Protein AF-A0A9P4NL12-F1 (afdb_monomer_lite)

InterPro domains:
  IPR040357 Vma22/CCDC115 [PF21730] (4-108)
  IPR040357 Vma22/CCDC115 [PTHR31996] (4-140)

Foldseek 3Di:
DQVLLVVLQVVQQVPDPDVDRPDPVLDDPLQDDQKDWDFDQDPVRQTATAIDGPDDDPDDDDDDDDDDDDDDDDDDPPPPVDGNPDVQCSVDDDRDPSNVSSVVSVVCCRNPVPRVVVSVVSVVVVVVVVVVVVVVVVVVVVVD

Sequence (144 aa):
MTVKGYFSLAQANFTSTSRQRYGQDYYDERMQASRTVMIGQNDDEVGRFTMSRASAENGTKEGSDLPPDAKDEDERKEKIDPRPVDPISWFGILVPPALRSAQSRFVNAVEGSIPRVATLAKELRTIEIEIGRARKAIKKLDKG

Secondary structure (DSSP, 8-state):
-HHHHHHHHHHHHHT-SSSS-SSGGG--TT---SEEEEEEPPTTS-PEEEEEE-----PPPP------------------------GGGGG-SS--HHHHHHHHHHHHIIIIIHHHHHHHHHHHHHHHHHHHHHHHHHHHHTT-

Radius of gyration: 24.7 Å; chains: 1; bounding box: 54×38×80 Å

Structure (mmCIF, N/CA/C/O backbone):
data_AF-A0A9P4NL12-F1
#
_entry.id   AF-A0A9P4NL12-F1
#
loop_
_atom_site.group_PDB
_atom_site.id
_atom_site.type_symbol
_atom_site.label_atom_id
_atom_site.label_alt_id
_atom_site.label_comp_id
_atom_site.label_asym_id
_atom_site.label_entity_id
_atom_site.label_seq_id
_atom_site.pdbx_PDB_ins_code
_atom_site.Cartn_x
_atom_site.Cartn_y
_atom_site.Cartn_z
_atom_site.occupancy
_atom_site.B_iso_or_equiv
_atom_site.auth_seq_id
_atom_site.auth_comp_id
_atom_site.auth_asym_id
_atom_site.auth_atom_id
_atom_site.pdbx_PDB_model_num
ATOM 1 N N . MET A 1 1 ? 8.917 -2.716 2.539 1.00 63.03 1 MET A N 1
ATOM 2 C CA . MET A 1 1 ? 8.291 -3.203 1.288 1.00 63.03 1 MET A CA 1
ATOM 3 C C . MET A 1 1 ? 8.013 -2.047 0.326 1.00 63.03 1 MET A C 1
ATOM 5 O O . MET A 1 1 ? 8.525 -2.078 -0.782 1.00 63.03 1 MET A O 1
ATOM 9 N N . THR A 1 2 ? 7.364 -0.971 0.782 1.00 78.31 2 THR A N 1
ATOM 10 C CA . THR A 1 2 ? 7.031 0.219 -0.032 1.00 78.31 2 THR A CA 1
ATOM 11 C C . THR A 1 2 ? 8.205 1.179 -0.278 1.00 78.31 2 THR A C 1
ATOM 13 O O . THR A 1 2 ? 8.400 1.625 -1.402 1.00 78.31 2 THR A O 1
ATOM 16 N N . VAL A 1 3 ? 9.067 1.426 0.721 1.00 88.19 3 VAL A N 1
ATOM 17 C CA . VAL A 1 3 ? 10.275 2.286 0.586 1.00 88.19 3 VAL A CA 1
ATOM 18 C C . VAL A 1 3 ? 11.197 1.807 -0.540 1.00 88.19 3 VAL A C 1
ATOM 20 O O . VAL A 1 3 ? 11.698 2.583 -1.347 1.00 88.19 3 VAL A O 1
ATOM 23 N N . LYS A 1 4 ? 11.353 0.484 -0.639 1.00 89.88 4 LYS A N 1
ATOM 24 C CA . LYS A 1 4 ? 12.078 -0.189 -1.717 1.00 89.88 4 LYS A CA 1
ATOM 25 C C . LYS A 1 4 ? 11.449 0.102 -3.093 1.00 89.88 4 LYS A C 1
ATOM 27 O O . LYS A 1 4 ? 12.186 0.222 -4.067 1.00 89.88 4 LYS A O 1
ATOM 32 N N . GLY A 1 5 ? 10.122 0.205 -3.188 1.00 91.81 5 GLY A N 1
ATOM 33 C CA . GLY A 1 5 ? 9.419 0.581 -4.421 1.00 91.81 5 GLY A CA 1
ATOM 34 C C . GLY A 1 5 ? 9.746 2.010 -4.850 1.00 91.81 5 GLY A C 1
ATOM 35 O O . GLY A 1 5 ? 10.165 2.222 -5.984 1.00 91.81 5 GLY A O 1
ATOM 36 N N . TYR A 1 6 ? 9.675 2.964 -3.916 1.00 93.00 6 TYR A N 1
ATOM 37 C CA . TYR A 1 6 ? 10.043 4.362 -4.170 1.00 93.00 6 TYR A CA 1
ATOM 38 C C . TYR A 1 6 ? 11.501 4.527 -4.596 1.00 93.00 6 TYR A C 1
ATOM 40 O O . TYR A 1 6 ? 11.779 5.271 -5.530 1.00 93.00 6 TYR A O 1
ATOM 48 N N . PHE A 1 7 ? 12.427 3.801 -3.967 1.00 94.25 7 PHE A N 1
ATOM 49 C CA . PHE A 1 7 ? 13.832 3.825 -4.370 1.00 94.25 7 PHE A CA 1
ATOM 50 C C . PHE A 1 7 ? 14.026 3.326 -5.810 1.00 94.25 7 PHE A C 1
ATOM 52 O O . PHE A 1 7 ? 14.709 3.968 -6.602 1.00 94.25 7 PHE A O 1
ATOM 59 N N . SER A 1 8 ? 13.381 2.214 -6.179 1.00 93.31 8 SER A N 1
ATOM 60 C CA . SER A 1 8 ? 13.433 1.692 -7.551 1.00 93.31 8 SER A CA 1
ATOM 61 C C . SER A 1 8 ? 12.809 2.657 -8.566 1.00 93.31 8 SER A C 1
ATOM 63 O O . SER A 1 8 ? 13.342 2.814 -9.661 1.00 93.31 8 SER A O 1
ATOM 65 N N . LEU A 1 9 ? 11.731 3.355 -8.194 1.00 92.44 9 LEU A N 1
ATOM 66 C CA . LEU A 1 9 ? 11.128 4.397 -9.028 1.00 92.44 9 LEU A CA 1
ATOM 67 C C . LEU A 1 9 ? 12.064 5.604 -9.197 1.00 92.44 9 LEU A C 1
ATOM 69 O O . LEU A 1 9 ? 12.231 6.105 -10.305 1.00 92.44 9 LEU A O 1
ATOM 73 N N . ALA A 1 10 ? 12.714 6.048 -8.119 1.00 92.81 10 ALA A N 1
ATOM 74 C CA . ALA A 1 10 ? 13.700 7.123 -8.169 1.00 92.81 10 ALA A CA 1
ATOM 75 C C . ALA A 1 10 ? 14.894 6.750 -9.063 1.00 92.81 10 ALA A C 1
ATOM 77 O O . ALA A 1 10 ? 15.315 7.554 -9.891 1.00 92.81 10 ALA A O 1
ATOM 78 N N . GLN A 1 11 ? 15.382 5.511 -8.960 1.00 92.31 11 GLN A N 1
ATOM 79 C CA . GLN A 1 11 ? 16.438 4.986 -9.825 1.00 92.31 11 GLN A CA 1
ATOM 80 C C . GLN A 1 11 ? 16.012 4.954 -11.301 1.00 92.31 11 GLN A C 1
ATOM 82 O O . GLN A 1 11 ? 16.788 5.355 -12.169 1.00 92.31 11 GLN A O 1
ATOM 87 N N . ALA A 1 12 ? 14.782 4.518 -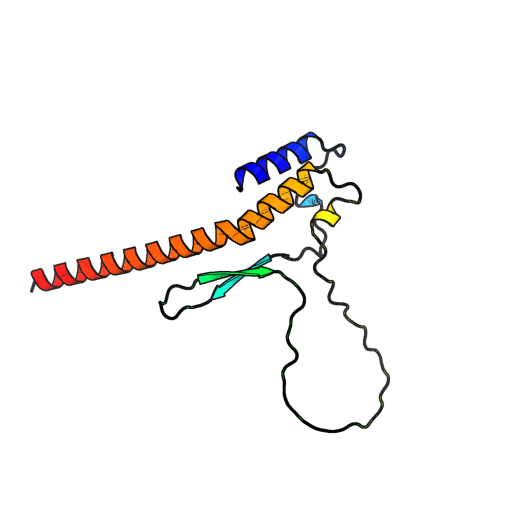11.596 1.00 91.62 12 ALA A N 1
ATOM 88 C CA . ALA A 1 12 ? 14.239 4.548 -12.954 1.00 91.62 12 ALA A CA 1
ATOM 89 C C . ALA A 1 12 ? 14.180 5.983 -13.499 1.00 91.62 12 ALA A C 1
ATOM 91 O O . ALA A 1 12 ? 14.631 6.236 -14.609 1.00 91.62 12 ALA A O 1
ATOM 92 N N . ASN A 1 13 ? 13.703 6.934 -12.693 1.00 91.12 13 ASN A N 1
ATOM 93 C CA . ASN A 1 13 ? 13.638 8.344 -13.076 1.00 91.12 13 ASN A CA 1
ATOM 94 C C . ASN A 1 13 ? 15.020 8.973 -13.296 1.00 91.12 13 ASN A C 1
ATOM 96 O O . ASN A 1 13 ? 15.172 9.785 -14.200 1.00 91.12 13 ASN A O 1
ATOM 100 N N . PHE A 1 14 ? 16.025 8.599 -12.501 1.00 89.62 14 PHE A N 1
ATOM 101 C CA . PHE A 1 14 ? 17.393 9.103 -12.649 1.00 89.62 14 PHE A CA 1
ATOM 102 C C . PHE A 1 14 ? 18.077 8.587 -13.920 1.00 89.62 14 PHE A C 1
ATOM 104 O O . PHE A 1 14 ? 18.821 9.313 -14.568 1.00 89.62 14 PHE A O 1
ATOM 111 N N . THR A 1 15 ? 17.815 7.330 -14.278 1.00 86.69 15 THR A N 1
ATOM 112 C CA . THR A 1 15 ? 18.409 6.668 -15.452 1.00 86.69 15 THR A CA 1
ATOM 113 C C . THR A 1 15 ? 17.582 6.842 -16.727 1.00 86.69 15 THR A C 1
ATOM 115 O O . THR A 1 15 ? 17.935 6.294 -17.770 1.00 86.69 15 THR A O 1
ATOM 118 N N . SER A 1 16 ? 16.482 7.598 -16.659 1.00 81.94 16 SER A N 1
ATOM 119 C CA . SER A 1 16 ? 15.599 7.845 -17.795 1.00 81.94 16 SER A CA 1
ATOM 120 C C . SER A 1 16 ? 16.330 8.642 -18.873 1.00 81.94 16 SER A C 1
ATOM 122 O O . SER A 1 16 ? 16.791 9.757 -18.637 1.00 81.94 16 SER A O 1
ATOM 124 N N . THR A 1 17 ? 16.433 8.068 -20.073 1.00 72.56 17 THR A N 1
ATOM 125 C CA . THR A 1 17 ? 16.996 8.756 -21.246 1.00 72.56 17 THR A CA 1
ATOM 126 C C . THR A 1 17 ? 16.050 9.843 -21.756 1.00 72.56 17 THR A C 1
ATOM 128 O O . THR A 1 17 ? 16.493 10.853 -22.298 1.00 72.56 17 THR A O 1
ATOM 131 N N . SER A 1 18 ? 14.740 9.670 -21.551 1.00 71.00 18 SER A N 1
ATOM 132 C CA . SER A 1 18 ? 13.770 10.737 -21.784 1.00 71.00 18 SER A CA 1
ATOM 133 C C . SER A 1 18 ? 13.852 11.750 -20.643 1.00 71.00 18 SER A C 1
ATOM 135 O O . SER A 1 18 ? 13.871 11.373 -19.474 1.00 71.00 18 SER A O 1
ATOM 137 N N . ARG A 1 19 ? 13.814 13.048 -20.956 1.00 73.06 19 ARG A N 1
ATOM 138 C CA . ARG A 1 19 ? 13.732 14.112 -19.937 1.00 73.06 19 ARG A CA 1
ATOM 139 C C . ARG A 1 19 ? 12.429 14.055 -19.115 1.00 73.06 19 ARG A C 1
ATOM 141 O O . ARG A 1 19 ? 12.295 14.773 -18.126 1.00 73.06 19 ARG A O 1
ATOM 148 N N . GLN A 1 20 ? 11.478 13.212 -19.517 1.00 77.81 20 GLN A N 1
ATOM 149 C CA . GLN A 1 20 ? 10.246 12.942 -18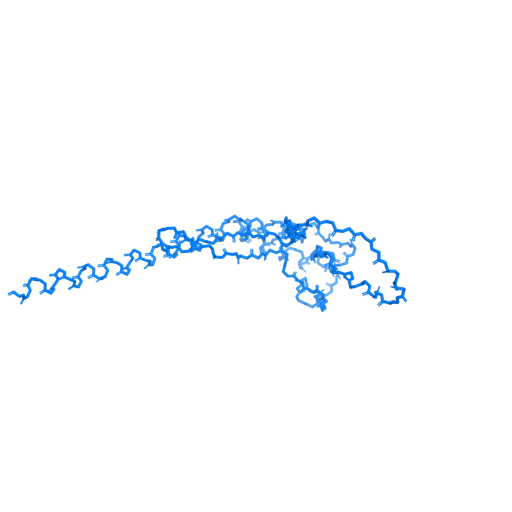.789 1.00 77.81 20 GLN A CA 1
ATOM 150 C C . GLN A 1 20 ? 10.453 11.919 -17.669 1.00 77.81 20 GLN A C 1
ATOM 152 O O . GLN A 1 20 ? 11.161 10.917 -17.800 1.00 77.81 20 GLN A O 1
ATOM 157 N N . ARG A 1 21 ? 9.782 12.184 -16.548 1.00 86.44 21 ARG A N 1
ATOM 158 C CA . ARG A 1 21 ? 9.722 11.284 -15.397 1.00 86.44 21 ARG A CA 1
ATOM 159 C C . ARG A 1 21 ? 8.611 10.263 -15.608 1.00 86.44 21 ARG A C 1
ATOM 161 O O . ARG A 1 21 ? 7.548 10.613 -16.108 1.00 86.44 21 ARG A O 1
ATOM 168 N N . TYR A 1 22 ? 8.834 9.028 -15.170 1.00 86.69 22 TYR A N 1
ATOM 169 C CA . TYR A 1 22 ? 7.784 8.017 -15.115 1.00 86.69 22 TYR A CA 1
ATOM 170 C C . TYR A 1 22 ? 6.727 8.466 -14.108 1.00 86.69 22 TYR A C 1
ATOM 172 O O . TYR A 1 22 ? 6.996 8.582 -12.908 1.00 86.69 22 TYR A O 1
ATOM 180 N N . GLY A 1 23 ? 5.536 8.761 -14.612 1.00 84.31 23 GLY A N 1
ATOM 181 C CA . GLY A 1 23 ? 4.457 9.341 -13.834 1.00 84.31 23 GLY A CA 1
ATOM 182 C C . GLY A 1 23 ? 3.200 9.515 -14.670 1.00 84.31 23 GLY A C 1
ATOM 183 O O . GLY A 1 23 ? 3.075 8.934 -15.747 1.00 84.31 23 GLY A O 1
ATOM 184 N N . GLN A 1 24 ? 2.284 10.327 -14.154 1.00 81.75 24 GLN A N 1
ATOM 185 C CA . GLN A 1 24 ? 0.952 10.520 -14.726 1.00 81.75 24 GLN A CA 1
ATOM 186 C C . GLN A 1 24 ? 0.941 11.048 -16.164 1.00 81.75 24 GLN A C 1
ATOM 188 O O . GLN A 1 24 ? -0.028 10.834 -16.876 1.00 81.75 24 GLN A O 1
ATOM 193 N N . ASP A 1 25 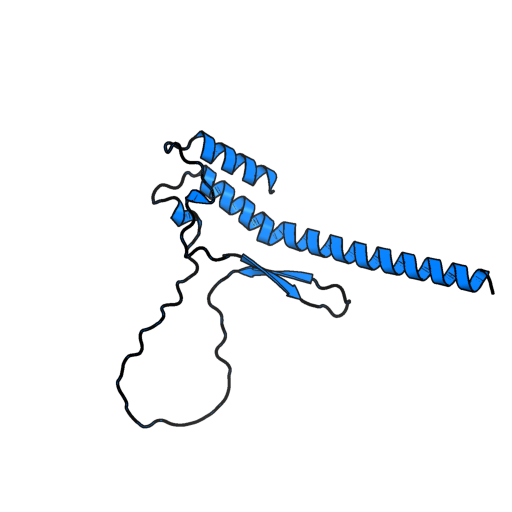? 2.027 11.679 -16.609 1.00 83.69 25 ASP A N 1
ATOM 194 C CA . ASP A 1 25 ? 2.152 12.215 -17.968 1.00 83.69 25 ASP A CA 1
ATOM 195 C C . ASP A 1 25 ? 2.158 11.115 -19.049 1.00 83.69 25 ASP A C 1
ATOM 197 O O . ASP A 1 25 ? 2.003 11.411 -20.228 1.00 83.69 25 ASP A O 1
ATOM 201 N N . TYR A 1 26 ? 2.346 9.850 -18.654 1.00 77.88 26 TYR A N 1
ATOM 202 C CA . TYR A 1 26 ? 2.250 8.673 -19.526 1.00 77.88 26 TYR A CA 1
ATOM 203 C C . TYR A 1 26 ? 0.882 7.978 -19.450 1.00 77.88 26 TYR A C 1
ATOM 205 O O . TYR A 1 26 ? 0.691 6.935 -20.076 1.00 77.88 26 TYR A O 1
ATOM 213 N N . TYR A 1 27 ? -0.052 8.484 -18.643 1.00 78.75 27 TYR A N 1
ATOM 214 C CA . TYR A 1 27 ? -1.384 7.898 -18.548 1.00 78.75 27 TYR A CA 1
ATOM 215 C C . TYR A 1 27 ? -2.198 8.279 -19.786 1.00 78.75 27 TYR A C 1
ATOM 217 O O . TYR A 1 27 ? -2.276 9.449 -20.149 1.00 78.75 27 TYR A O 1
ATOM 225 N N . ASP A 1 28 ? -2.812 7.284 -20.418 1.00 76.06 28 ASP A N 1
ATOM 226 C CA . ASP A 1 28 ? -3.829 7.485 -21.453 1.00 76.06 28 ASP A CA 1
ATOM 227 C C . ASP A 1 28 ? -5.230 7.475 -20.805 1.00 76.06 28 ASP A C 1
ATOM 229 O O . ASP A 1 28 ? -5.411 6.983 -19.687 1.00 76.06 28 ASP A O 1
ATOM 233 N N . GLU A 1 29 ? -6.246 7.959 -21.517 1.00 70.94 29 GLU A N 1
ATOM 234 C CA . GLU A 1 29 ? -7.660 7.997 -21.110 1.00 70.94 29 GLU A CA 1
ATOM 235 C C . GLU A 1 29 ? -8.217 6.610 -20.747 1.00 70.94 29 GLU A C 1
ATOM 237 O O . GLU A 1 29 ? -9.235 6.474 -20.070 1.00 70.94 29 GLU A O 1
ATOM 242 N N . ARG A 1 30 ? -7.519 5.554 -21.169 1.00 69.88 30 ARG A N 1
ATOM 243 C CA . ARG A 1 30 ? -7.836 4.148 -20.899 1.00 69.88 30 ARG A CA 1
ATOM 244 C C . ARG A 1 30 ? -7.321 3.649 -19.549 1.00 69.88 30 ARG A C 1
ATOM 246 O O . ARG A 1 30 ? -7.429 2.454 -19.269 1.00 69.88 30 ARG A O 1
ATOM 253 N N . MET A 1 31 ? -6.727 4.509 -18.721 1.00 75.75 31 MET A N 1
ATOM 254 C CA . MET A 1 31 ? -6.186 4.092 -17.435 1.00 75.75 31 MET A CA 1
ATOM 255 C C . MET A 1 31 ? -7.281 3.566 -16.501 1.00 75.75 31 MET A C 1
ATOM 257 O O . MET A 1 31 ? -8.123 4.313 -16.008 1.00 75.75 31 MET A O 1
ATOM 261 N N . GLN A 1 32 ? -7.214 2.271 -16.192 1.00 79.56 32 GLN A N 1
ATOM 262 C CA . GLN A 1 32 ? -8.081 1.615 -15.216 1.00 79.56 32 GLN A CA 1
ATOM 263 C C . GLN A 1 32 ? -7.270 1.040 -14.053 1.00 79.56 32 GLN A C 1
ATOM 265 O O . GLN A 1 32 ? -6.114 0.628 -14.201 1.00 79.56 32 GLN A O 1
ATOM 270 N N . ALA A 1 33 ? -7.885 1.001 -12.870 1.00 82.94 33 ALA A N 1
ATOM 271 C CA . ALA A 1 33 ? -7.278 0.393 -11.697 1.00 82.94 33 ALA A CA 1
ATOM 272 C C . ALA A 1 33 ? -7.131 -1.122 -11.909 1.00 82.94 33 ALA A C 1
ATOM 274 O O . ALA A 1 33 ? -8.109 -1.846 -12.056 1.00 82.94 33 ALA A O 1
ATOM 275 N N . SER A 1 34 ? -5.893 -1.615 -11.887 1.00 83.88 34 SER A N 1
ATOM 276 C CA . SER A 1 34 ? -5.614 -3.054 -12.012 1.00 83.88 34 SER A CA 1
ATOM 277 C C . SER A 1 34 ? -5.878 -3.840 -10.719 1.00 83.88 34 SER A C 1
ATOM 279 O O . SER A 1 34 ? -5.993 -5.067 -10.751 1.00 83.88 34 SER A O 1
ATOM 281 N N . ARG A 1 35 ? -5.927 -3.153 -9.571 1.00 85.00 35 ARG A N 1
ATOM 282 C CA . ARG A 1 35 ? -6.214 -3.721 -8.249 1.00 85.00 35 ARG A CA 1
ATOM 283 C C . ARG A 1 35 ? -7.246 -2.847 -7.559 1.00 85.00 35 ARG A C 1
ATOM 285 O O . ARG A 1 35 ? -7.064 -1.633 -7.481 1.00 85.00 35 ARG A O 1
ATOM 292 N N . THR A 1 36 ? -8.271 -3.485 -7.018 1.00 86.12 36 THR A N 1
ATOM 293 C CA . THR A 1 36 ? -9.369 -2.829 -6.311 1.00 86.12 36 THR A CA 1
ATOM 294 C C . THR A 1 36 ? -9.460 -3.401 -4.907 1.00 86.12 36 THR A C 1
ATOM 296 O O . THR A 1 36 ? -9.318 -4.607 -4.706 1.00 86.12 36 THR A O 1
ATOM 299 N N . VAL A 1 37 ? -9.685 -2.543 -3.916 1.00 84.56 37 VAL A N 1
ATOM 300 C CA . VAL A 1 37 ? -9.923 -2.978 -2.537 1.00 84.56 37 VAL A CA 1
ATOM 301 C C . VAL A 1 37 ? -11.425 -3.093 -2.319 1.00 84.56 37 VAL A C 1
ATOM 303 O O . VAL A 1 37 ? -12.162 -2.138 -2.550 1.00 84.56 37 VAL A O 1
ATOM 306 N N . MET A 1 38 ? -11.868 -4.257 -1.862 1.00 83.12 38 MET A N 1
ATOM 307 C CA . MET A 1 38 ? -13.236 -4.518 -1.437 1.00 83.12 38 MET A CA 1
ATOM 308 C C . MET A 1 38 ? -13.298 -4.543 0.085 1.00 83.12 38 MET A C 1
ATOM 310 O O . MET A 1 38 ? -12.410 -5.073 0.756 1.00 83.12 38 MET A O 1
ATOM 314 N N . ILE A 1 39 ? -14.364 -3.976 0.635 1.00 84.12 39 ILE A N 1
ATOM 315 C CA . ILE A 1 39 ? -14.616 -3.976 2.073 1.00 84.12 39 ILE A CA 1
ATOM 316 C C . ILE A 1 39 ? -15.747 -4.971 2.314 1.00 84.12 39 ILE A C 1
ATOM 318 O O . ILE A 1 39 ? -16.903 -4.659 2.048 1.00 84.12 39 ILE A O 1
ATOM 322 N N . GLY A 1 40 ? -15.406 -6.174 2.772 1.00 79.81 40 GLY A N 1
ATOM 323 C CA . GLY A 1 40 ? -16.401 -7.158 3.202 1.00 79.81 40 GLY A CA 1
ATOM 324 C C . GLY A 1 40 ? -16.835 -6.859 4.632 1.00 79.81 40 GLY A C 1
ATOM 325 O O . GLY A 1 40 ? -16.003 -6.438 5.429 1.00 79.81 40 GLY A O 1
ATOM 326 N N . GLN A 1 41 ? -18.108 -7.043 4.974 1.00 72.81 41 GLN A N 1
ATOM 327 C CA . GLN A 1 41 ? -18.538 -7.090 6.374 1.00 72.81 41 GLN A CA 1
ATOM 328 C C . GLN A 1 41 ? -18.395 -8.530 6.868 1.00 72.81 41 GLN A C 1
ATOM 330 O O . GLN A 1 41 ? -18.885 -9.447 6.218 1.00 72.81 41 GLN A O 1
ATOM 335 N N . ASN A 1 42 ? -17.683 -8.712 7.978 1.00 66.69 42 ASN A N 1
ATOM 336 C CA . ASN A 1 42 ? -17.652 -9.976 8.707 1.00 66.69 42 ASN A CA 1
ATOM 337 C C . ASN A 1 42 ? -18.678 -9.918 9.849 1.00 66.69 42 ASN A C 1
ATOM 339 O O . ASN A 1 42 ? -19.066 -8.820 10.256 1.00 66.69 42 ASN A O 1
ATOM 343 N N . ASP A 1 43 ? -19.039 -11.083 10.394 1.00 62.94 43 ASP A N 1
ATOM 344 C CA . ASP A 1 43 ? -19.929 -11.214 11.562 1.00 62.94 43 ASP A CA 1
ATOM 345 C C . ASP A 1 43 ? -19.444 -10.413 12.786 1.00 62.94 43 ASP A C 1
ATOM 347 O O . ASP A 1 43 ? -20.252 -9.992 13.607 1.00 62.94 43 ASP A O 1
ATOM 351 N N . ASP A 1 44 ? -18.145 -10.109 12.867 1.00 62.22 44 ASP A N 1
ATOM 352 C CA . ASP A 1 44 ? -17.529 -9.321 13.944 1.00 62.22 44 ASP A CA 1
ATOM 353 C C . ASP A 1 44 ? -17.776 -7.793 13.837 1.00 62.22 44 ASP A C 1
ATOM 355 O O . ASP A 1 44 ? -17.062 -7.012 14.461 1.00 62.22 44 ASP A O 1
ATOM 359 N N . GLU A 1 45 ? -18.699 -7.328 12.980 1.00 62.59 45 GLU A N 1
ATOM 360 C CA . GLU A 1 45 ? -18.982 -5.913 12.624 1.00 62.59 45 GLU A CA 1
ATOM 361 C C . GLU A 1 45 ? -17.786 -5.102 12.063 1.00 62.59 45 GLU A C 1
ATOM 363 O O . GLU A 1 45 ? -17.943 -4.000 11.517 1.00 62.59 45 GLU A O 1
ATOM 368 N N . VAL A 1 46 ? -16.567 -5.642 12.102 1.00 66.38 46 VAL A N 1
ATOM 369 C CA . VAL A 1 46 ? -15.378 -5.003 11.548 1.00 66.38 46 VAL A CA 1
ATOM 370 C C . VAL A 1 46 ? -15.220 -5.387 10.085 1.00 66.38 46 VAL A C 1
ATOM 372 O O . VAL A 1 46 ? -14.758 -6.468 9.732 1.00 66.38 46 VAL A O 1
ATOM 375 N N . GLY A 1 47 ? -15.589 -4.465 9.194 1.00 72.88 47 GLY A N 1
ATOM 376 C CA . GLY A 1 47 ? -15.414 -4.726 7.765 1.00 72.88 47 GLY A CA 1
ATOM 377 C C . GLY A 1 47 ? -13.937 -4.900 7.374 1.00 72.88 47 GLY A C 1
ATOM 378 O O . GLY A 1 47 ? -13.137 -3.996 7.627 1.00 72.88 47 GLY A O 1
ATOM 379 N N . ARG A 1 48 ? -13.609 -6.033 6.751 1.00 80.88 48 ARG A N 1
ATOM 380 C CA . ARG A 1 48 ? -12.267 -6.480 6.369 1.00 80.88 48 ARG A CA 1
ATOM 381 C C . ARG A 1 48 ? -11.906 -5.988 4.972 1.00 80.88 48 ARG A C 1
ATOM 383 O O . ARG A 1 48 ? -12.690 -6.121 4.032 1.00 80.88 48 ARG A O 1
ATOM 390 N N . PHE A 1 49 ? -10.696 -5.455 4.824 1.00 84.31 49 PHE A N 1
ATOM 391 C CA . PHE A 1 49 ? -10.187 -5.043 3.520 1.00 84.31 49 PHE A CA 1
ATOM 392 C C . PHE A 1 49 ? -9.607 -6.261 2.802 1.00 84.31 49 PHE A C 1
ATOM 394 O O . PHE A 1 49 ? -8.627 -6.858 3.248 1.00 84.31 49 PHE A O 1
ATOM 401 N N . THR A 1 50 ? -10.217 -6.624 1.681 1.00 82.12 50 THR A N 1
ATOM 402 C CA . THR A 1 50 ? -9.744 -7.668 0.769 1.00 82.12 50 THR A CA 1
ATOM 403 C C . THR A 1 50 ? -9.387 -7.026 -0.559 1.00 82.12 50 THR A C 1
ATOM 405 O O . THR A 1 50 ? -9.922 -5.978 -0.911 1.00 82.12 50 THR A O 1
ATOM 408 N N . MET A 1 51 ? -8.441 -7.600 -1.290 1.00 83.88 51 MET A N 1
ATOM 409 C CA . MET A 1 51 ? -8.037 -7.047 -2.574 1.00 83.88 51 MET A CA 1
ATOM 410 C C . MET A 1 51 ? -8.473 -7.985 -3.692 1.00 83.88 51 MET A C 1
ATOM 412 O O . MET A 1 51 ? -8.201 -9.181 -3.641 1.00 83.88 51 MET A O 1
ATOM 416 N N . SER A 1 52 ? -9.133 -7.422 -4.697 1.00 80.50 52 SER A N 1
ATOM 417 C CA . SER A 1 52 ? -9.489 -8.100 -5.934 1.00 80.50 52 SER A CA 1
ATOM 418 C C . SER A 1 52 ? -8.618 -7.571 -7.068 1.00 80.50 52 SER A C 1
ATOM 420 O O . SER A 1 52 ? -8.353 -6.367 -7.172 1.00 80.50 52 SER A O 1
ATOM 422 N N . ARG A 1 53 ? -8.145 -8.478 -7.921 1.00 77.44 53 ARG A N 1
ATOM 423 C CA . ARG A 1 53 ? -7.492 -8.102 -9.172 1.00 77.44 53 ARG A CA 1
ATOM 424 C C . ARG A 1 53 ? -8.587 -7.818 -10.188 1.00 77.44 53 ARG A C 1
ATOM 426 O O . ARG A 1 53 ? -9.505 -8.618 -10.330 1.00 77.44 53 ARG A O 1
ATOM 433 N N . ALA A 1 54 ? -8.466 -6.718 -10.924 1.00 66.94 54 ALA A N 1
ATOM 434 C CA . ALA A 1 54 ? -9.300 -6.504 -12.097 1.00 66.94 54 ALA A CA 1
ATOM 435 C C . ALA A 1 54 ? -8.888 -7.542 -13.157 1.00 66.94 54 ALA A C 1
ATOM 437 O O . ALA A 1 54 ? -7.938 -7.344 -13.910 1.00 66.94 54 ALA A O 1
ATOM 438 N N . SER A 1 55 ? -9.530 -8.704 -13.137 1.00 54.34 55 SER A N 1
ATOM 439 C CA . SER A 1 55 ? -9.501 -9.716 -14.186 1.00 54.34 55 SER A CA 1
ATOM 440 C C . SER A 1 55 ? -10.944 -10.125 -14.439 1.00 54.34 55 SER A C 1
ATOM 442 O O . SER A 1 55 ? -11.739 -10.187 -13.506 1.00 54.34 55 SER A O 1
ATOM 444 N N . ALA A 1 56 ? -11.279 -10.316 -15.708 1.00 50.06 56 ALA A N 1
ATOM 445 C CA . ALA A 1 56 ? -12.623 -10.525 -16.220 1.00 50.06 56 ALA A CA 1
ATOM 446 C C . ALA A 1 56 ? -13.315 -11.772 -15.634 1.00 50.06 56 ALA A C 1
ATOM 448 O O . ALA A 1 56 ? -13.303 -12.833 -16.245 1.00 50.06 56 ALA A O 1
ATOM 449 N N . GLU A 1 57 ? -13.957 -11.626 -14.480 1.00 41.84 57 GLU A N 1
ATOM 450 C CA . GLU A 1 57 ? -14.952 -12.565 -13.966 1.00 41.84 57 GLU A CA 1
ATOM 451 C C . GLU A 1 57 ? -16.186 -11.770 -13.531 1.00 41.84 57 GLU A C 1
ATOM 453 O O . GLU A 1 57 ? -16.322 -11.356 -12.384 1.00 41.84 57 GLU A O 1
ATOM 458 N N . ASN A 1 58 ? -17.094 -11.540 -14.482 1.00 37.91 58 ASN A N 1
ATOM 459 C CA . ASN A 1 58 ? -18.509 -11.418 -14.161 1.00 37.91 58 ASN A CA 1
ATOM 460 C C . ASN A 1 58 ? -19.155 -12.744 -14.556 1.00 37.91 58 ASN A C 1
ATOM 462 O O . ASN A 1 58 ? -19.226 -13.088 -15.735 1.00 37.91 58 ASN A O 1
ATOM 466 N N . GLY A 1 59 ? -19.545 -13.498 -13.531 1.00 35.53 59 GLY A N 1
ATOM 467 C CA . GLY A 1 59 ? -20.122 -14.825 -13.633 1.00 35.53 59 GLY A CA 1
ATOM 468 C C . GLY A 1 59 ? -21.399 -14.865 -14.467 1.00 35.53 59 GLY A C 1
ATOM 469 O O . GLY A 1 59 ? -22.327 -14.074 -14.288 1.00 35.53 59 GLY A O 1
ATOM 470 N N . THR A 1 60 ? -21.442 -15.857 -15.350 1.00 29.28 60 THR A N 1
ATOM 471 C CA . THR A 1 60 ? -22.663 -16.434 -15.897 1.00 29.28 60 THR A CA 1
ATOM 472 C C . THR A 1 60 ? -23.529 -16.909 -14.731 1.00 29.28 60 THR A C 1
ATOM 474 O O . THR A 1 60 ? -23.121 -17.763 -13.948 1.00 29.28 60 THR A O 1
ATOM 477 N N . LYS A 1 61 ? -24.713 -16.311 -14.592 1.00 36.53 61 LYS A N 1
ATOM 478 C CA . LYS A 1 61 ? -25.768 -16.789 -13.698 1.00 36.53 61 LYS A CA 1
ATOM 479 C C . LYS A 1 61 ? -26.320 -18.107 -14.249 1.00 36.53 61 LYS A C 1
ATOM 481 O O . LYS A 1 61 ? -26.641 -18.180 -15.433 1.00 36.53 61 LYS A O 1
ATOM 486 N N . GLU A 1 62 ? -26.438 -19.113 -13.390 1.00 35.72 62 GLU A N 1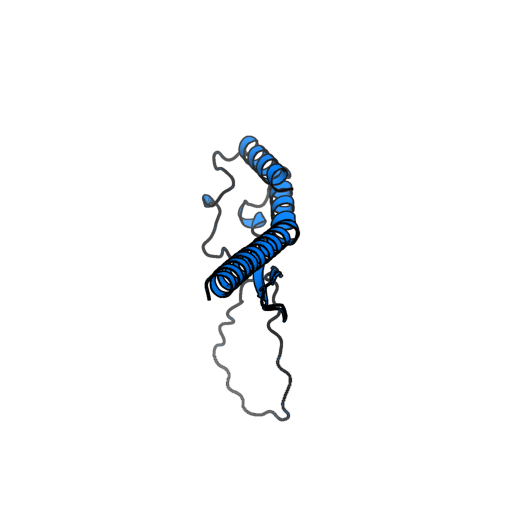
ATOM 487 C CA . GLU A 1 62 ? -27.258 -20.300 -13.634 1.00 35.72 62 GLU A CA 1
ATOM 488 C C . GLU A 1 62 ? -28.745 -19.929 -13.762 1.00 35.72 62 GLU A C 1
ATOM 490 O O . GLU A 1 62 ? -29.239 -19.056 -13.044 1.00 35.72 62 GLU A O 1
ATOM 495 N N . GLY A 1 63 ? -29.453 -20.663 -14.629 1.00 30.58 63 GLY A N 1
ATOM 496 C CA . GLY A 1 63 ? -30.896 -20.895 -14.533 1.00 30.58 63 GLY A CA 1
ATOM 497 C C . GLY A 1 63 ? -31.751 -20.332 -15.670 1.00 30.58 63 GLY A C 1
ATOM 498 O O . GLY A 1 63 ? -32.238 -19.209 -15.576 1.00 30.58 63 GLY A O 1
ATOM 499 N N . SER A 1 64 ? -32.013 -21.135 -16.706 1.00 33.25 64 SER A N 1
ATOM 500 C CA . SER A 1 64 ? -33.356 -21.662 -17.048 1.00 33.25 64 SER A CA 1
ATOM 501 C C . SER A 1 64 ? -33.464 -22.116 -18.513 1.00 33.25 64 SER A C 1
ATOM 503 O O . SER A 1 64 ? -32.836 -21.574 -19.418 1.00 33.25 64 SER A O 1
ATOM 505 N N . ASP A 1 65 ? -34.236 -23.184 -18.680 1.00 32.34 65 ASP A N 1
ATOM 506 C CA . ASP A 1 65 ? -34.428 -24.044 -19.843 1.00 32.34 65 ASP A CA 1
ATOM 507 C C . ASP A 1 65 ? -35.162 -23.418 -21.060 1.00 32.34 65 ASP A C 1
ATOM 509 O O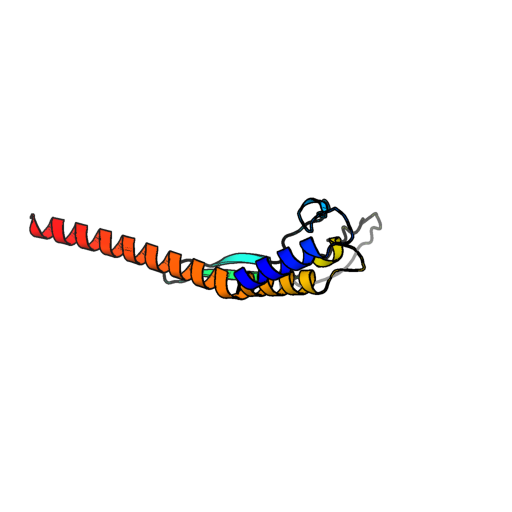 . ASP A 1 65 ? -36.183 -22.756 -20.889 1.00 32.34 65 ASP A O 1
ATOM 513 N N . LEU A 1 66 ? -34.711 -23.819 -22.272 1.00 35.03 66 LEU A N 1
ATOM 514 C CA . LEU A 1 66 ? -35.441 -24.003 -23.563 1.00 35.03 66 LEU A CA 1
ATOM 515 C C . LEU A 1 66 ? -35.927 -22.759 -24.374 1.00 35.03 66 LEU A C 1
ATOM 517 O O . LEU A 1 66 ? -36.183 -21.706 -23.805 1.00 35.03 66 LEU A O 1
ATOM 521 N N . PRO A 1 67 ? -36.242 -22.897 -25.691 1.00 42.19 67 PRO A N 1
ATOM 522 C CA . PRO A 1 67 ? -35.405 -23.290 -26.842 1.00 42.19 67 PRO A CA 1
ATOM 523 C C . PRO A 1 67 ? -35.500 -22.246 -28.014 1.00 42.19 67 PRO A C 1
ATOM 525 O O . PRO A 1 67 ? -36.155 -21.216 -27.856 1.00 42.19 67 PRO A O 1
ATOM 528 N N . PRO A 1 68 ? -34.835 -22.446 -29.178 1.00 49.56 68 PRO A N 1
ATOM 529 C CA . PRO A 1 68 ? -34.472 -21.370 -30.106 1.00 49.56 68 PRO A CA 1
ATOM 530 C C . PRO A 1 68 ? -35.457 -21.207 -31.272 1.00 49.56 68 PRO A C 1
ATOM 532 O O . PRO A 1 68 ? -35.777 -22.196 -31.922 1.00 49.56 68 PRO A O 1
ATOM 535 N N . ASP A 1 69 ? -35.841 -19.973 -31.612 1.00 33.31 69 ASP A N 1
ATOM 536 C CA . ASP A 1 69 ? -35.996 -19.575 -33.018 1.00 33.31 69 ASP A CA 1
ATOM 537 C C . ASP A 1 69 ? -36.082 -18.047 -33.196 1.00 33.31 69 ASP A C 1
ATOM 539 O O . ASP A 1 69 ? -36.461 -17.326 -32.276 1.00 33.31 69 ASP A O 1
ATOM 543 N N . ALA A 1 70 ? -35.806 -17.620 -34.430 1.00 35.56 70 ALA A N 1
ATOM 544 C CA . ALA A 1 70 ? -35.967 -16.296 -35.036 1.00 35.56 70 ALA A CA 1
ATOM 545 C C . ALA A 1 70 ? -34.705 -15.418 -35.158 1.00 35.56 70 ALA A C 1
ATOM 547 O O . ALA A 1 70 ? -34.216 -14.775 -34.230 1.00 35.56 70 ALA A O 1
ATOM 548 N N . LYS A 1 71 ? -34.234 -15.416 -36.408 1.00 44.88 71 LYS A N 1
ATOM 549 C CA . LYS A 1 71 ? -33.306 -14.502 -37.072 1.00 44.88 71 LYS A CA 1
ATOM 550 C C . LYS A 1 71 ? -33.693 -13.041 -36.837 1.00 44.88 71 LYS A C 1
ATOM 552 O O . LYS A 1 71 ? -34.855 -12.711 -37.015 1.00 44.88 71 LYS A O 1
ATOM 557 N N . ASP A 1 72 ? -32.695 -12.207 -36.563 1.00 34.25 72 ASP A N 1
ATOM 558 C CA . ASP A 1 72 ? -32.538 -10.907 -37.218 1.00 34.25 72 ASP A CA 1
ATOM 559 C C . ASP A 1 72 ? -31.072 -10.465 -37.103 1.00 34.25 72 ASP A C 1
ATOM 561 O O . ASP A 1 72 ? -30.488 -10.368 -36.019 1.00 34.25 72 ASP A O 1
ATOM 565 N N . GLU A 1 73 ? -30.469 -10.285 -38.273 1.00 43.50 73 GLU A N 1
ATOM 566 C CA . GLU A 1 73 ? -29.183 -9.643 -38.495 1.00 43.50 73 GLU A CA 1
ATOM 567 C C . GLU A 1 73 ? -29.405 -8.130 -38.385 1.00 43.50 73 GLU A C 1
ATOM 569 O O . GLU A 1 73 ? -30.103 -7.577 -39.224 1.00 43.50 73 GLU A O 1
ATOM 574 N N . ASP A 1 74 ? -28.837 -7.461 -37.376 1.00 34.38 74 ASP A N 1
ATOM 575 C CA . ASP A 1 74 ? -28.217 -6.147 -37.598 1.00 34.38 74 ASP A CA 1
ATOM 576 C C . ASP A 1 74 ? -27.375 -5.653 -36.404 1.00 34.38 74 ASP A C 1
ATOM 578 O O . ASP A 1 74 ? -27.781 -5.656 -35.241 1.00 34.38 74 ASP A O 1
ATOM 582 N N . GLU A 1 75 ? -26.154 -5.244 -36.745 1.00 45.91 75 GLU A N 1
ATOM 583 C CA . GLU A 1 75 ? -25.241 -4.335 -36.040 1.00 45.91 75 GLU A CA 1
ATOM 584 C C . GLU A 1 75 ? -25.068 -4.453 -34.511 1.00 45.91 75 GLU A C 1
ATOM 586 O O . GLU A 1 75 ? -25.294 -3.515 -33.740 1.00 45.91 75 GLU A O 1
ATOM 591 N N . ARG A 1 76 ? -24.454 -5.549 -34.050 1.00 39.94 76 ARG A N 1
ATOM 592 C CA . ARG A 1 76 ? -23.719 -5.529 -32.774 1.00 39.94 76 ARG A CA 1
ATOM 593 C C . ARG A 1 76 ? -22.305 -5.007 -33.010 1.00 39.94 76 ARG A C 1
ATOM 595 O O . ARG A 1 76 ? -21.387 -5.774 -33.280 1.00 39.94 76 ARG A O 1
ATOM 602 N N . LYS A 1 77 ? -22.104 -3.694 -32.856 1.00 43.84 77 LYS A N 1
ATOM 603 C CA . LYS A 1 77 ? -20.775 -3.162 -32.514 1.00 43.84 77 LYS A CA 1
ATOM 604 C C . LYS A 1 77 ? -20.373 -3.783 -31.180 1.00 43.84 77 LYS A C 1
ATOM 606 O O . LYS A 1 77 ? -20.828 -3.341 -30.125 1.00 43.84 77 LYS A O 1
ATOM 611 N N . GLU A 1 78 ? -19.564 -4.834 -31.241 1.00 44.53 78 GLU A N 1
ATOM 612 C CA . GLU A 1 78 ? -18.912 -5.426 -30.083 1.00 44.53 78 GLU A CA 1
ATOM 613 C C . GLU A 1 78 ? -18.122 -4.325 -29.372 1.00 44.53 78 GLU A C 1
ATOM 615 O O . GLU A 1 78 ? -17.074 -3.869 -29.833 1.00 44.53 78 GLU A O 1
ATOM 620 N N . LYS A 1 79 ? -18.648 -3.849 -28.240 1.00 47.62 79 LYS A N 1
ATOM 621 C CA . LYS A 1 79 ? -17.842 -3.131 -27.262 1.00 47.62 79 LYS A CA 1
ATOM 622 C C . LYS A 1 79 ? -16.874 -4.168 -26.713 1.00 47.62 79 LYS A C 1
ATOM 624 O O . LYS A 1 79 ? -17.217 -4.929 -25.816 1.00 47.62 79 LYS A O 1
ATOM 629 N N . ILE A 1 80 ? -15.700 -4.259 -27.327 1.00 48.94 80 ILE A N 1
ATOM 630 C CA . ILE A 1 80 ? -14.576 -4.997 -26.768 1.00 48.94 80 ILE A CA 1
ATOM 631 C C . ILE A 1 80 ? -14.245 -4.260 -25.475 1.00 48.94 80 ILE A C 1
ATOM 633 O O . ILE A 1 80 ? -13.569 -3.234 -25.516 1.00 48.94 80 ILE A O 1
ATOM 637 N N . ASP A 1 81 ? -14.777 -4.730 -24.348 1.00 53.19 81 ASP A N 1
ATOM 638 C CA . ASP A 1 81 ? -14.358 -4.250 -23.039 1.00 53.19 81 ASP A CA 1
ATOM 639 C C . ASP A 1 81 ? -12.846 -4.487 -22.966 1.00 53.19 81 ASP A C 1
ATOM 641 O O . ASP A 1 81 ? -12.393 -5.641 -23.014 1.00 53.19 81 ASP A O 1
ATOM 645 N N . PRO A 1 82 ? -12.025 -3.421 -22.978 1.00 56.91 82 PRO A N 1
ATOM 646 C CA . PRO A 1 82 ? -10.599 -3.599 -23.105 1.00 56.91 82 PRO A CA 1
ATOM 647 C C . PRO A 1 82 ? -10.128 -4.286 -21.832 1.00 56.91 82 PRO A C 1
ATOM 649 O O . PRO A 1 82 ? -10.322 -3.785 -20.725 1.00 56.91 82 PRO A O 1
ATOM 652 N N . ARG A 1 83 ? -9.510 -5.460 -21.999 1.00 59.66 83 ARG A N 1
ATOM 653 C CA . ARG A 1 83 ? -8.788 -6.137 -20.919 1.00 59.66 83 ARG A CA 1
ATOM 654 C C . ARG A 1 83 ? -7.928 -5.092 -20.208 1.00 59.66 83 ARG A C 1
ATOM 656 O O . ARG A 1 83 ? -7.293 -4.305 -20.915 1.00 59.66 83 ARG A O 1
ATOM 663 N N . PRO A 1 84 ? -7.872 -5.080 -18.867 1.00 61.41 84 PRO A N 1
ATOM 664 C CA . PRO A 1 84 ? -7.042 -4.127 -18.150 1.00 61.41 84 PRO A CA 1
ATOM 665 C C . PRO A 1 84 ? -5.592 -4.321 -18.598 1.00 61.41 84 PRO A C 1
ATOM 667 O O . PRO A 1 84 ? -4.930 -5.301 -18.250 1.00 61.41 84 PRO A O 1
ATOM 670 N N . VAL A 1 85 ? -5.142 -3.408 -19.458 1.00 72.06 85 VAL A N 1
ATOM 671 C CA . VAL A 1 85 ? -3.803 -3.411 -20.034 1.00 72.06 85 VAL A CA 1
ATOM 672 C C . VAL A 1 85 ? -2.833 -3.214 -18.882 1.00 72.06 85 VAL A C 1
ATOM 674 O O . VAL A 1 85 ? -3.061 -2.363 -18.021 1.00 72.06 85 VAL A O 1
ATOM 677 N N . ASP A 1 86 ? -1.767 -4.015 -18.838 1.00 81.00 86 ASP A N 1
ATOM 678 C CA . ASP A 1 86 ? -0.752 -3.852 -17.804 1.00 81.00 86 ASP A CA 1
ATOM 679 C C . ASP A 1 86 ? -0.218 -2.409 -17.870 1.00 81.00 86 ASP A C 1
ATOM 681 O O . ASP A 1 86 ? 0.347 -2.026 -18.905 1.00 81.00 86 ASP A O 1
ATOM 685 N N . PRO A 1 87 ? -0.388 -1.600 -16.803 1.00 84.56 87 PRO A N 1
ATOM 686 C CA . PRO A 1 87 ? -0.040 -0.182 -16.827 1.00 84.56 87 PRO A CA 1
ATOM 687 C C . PRO A 1 87 ? 1.449 0.053 -17.084 1.00 84.56 87 PRO A C 1
ATOM 689 O O . PRO A 1 87 ? 1.847 1.151 -17.458 1.00 84.56 87 PRO A O 1
ATOM 692 N N . ILE A 1 88 ? 2.295 -0.971 -16.919 1.00 86.19 88 ILE A N 1
ATOM 693 C CA . ILE A 1 88 ? 3.710 -0.853 -17.259 1.00 86.19 88 ILE A CA 1
ATOM 694 C C . ILE A 1 88 ? 3.951 -0.622 -18.758 1.00 86.19 88 ILE A C 1
ATOM 696 O O . ILE A 1 88 ? 4.937 0.009 -19.128 1.00 86.19 88 ILE A O 1
ATOM 700 N N . SER A 1 89 ? 3.053 -1.105 -19.619 1.00 84.00 89 SER A N 1
ATOM 701 C CA . SER A 1 89 ? 3.178 -0.984 -21.077 1.00 84.00 89 SER A CA 1
ATOM 702 C C . SER A 1 89 ? 2.939 0.438 -21.594 1.00 84.00 89 SER A C 1
ATOM 704 O O . SER A 1 89 ? 3.373 0.765 -22.697 1.00 84.00 89 SER A O 1
ATOM 706 N N . TRP A 1 90 ? 2.325 1.309 -20.787 1.00 81.12 90 TRP A N 1
ATOM 707 C CA . TRP A 1 90 ? 2.099 2.712 -21.145 1.00 81.12 90 TRP A CA 1
ATOM 708 C C . TRP A 1 90 ? 3.392 3.536 -21.166 1.00 81.12 90 TRP A C 1
ATOM 710 O O . TRP A 1 90 ? 3.448 4.586 -21.794 1.00 81.12 90 TRP A O 1
ATOM 720 N N . PHE A 1 91 ? 4.471 3.034 -20.555 1.00 82.88 91 PHE A N 1
ATOM 721 C CA . PHE A 1 91 ? 5.785 3.688 -20.554 1.00 82.88 91 PHE A CA 1
ATOM 722 C C . PHE A 1 91 ? 6.656 3.315 -21.769 1.00 82.88 91 PHE A C 1
ATOM 724 O O . PHE A 1 91 ? 7.867 3.542 -21.763 1.00 82.88 91 PHE A O 1
ATOM 731 N N . GLY A 1 92 ? 6.049 2.741 -22.813 1.00 79.69 92 GLY A N 1
ATOM 732 C CA . GLY A 1 92 ? 6.706 2.368 -24.064 1.00 79.69 92 GLY A CA 1
ATOM 733 C C . GLY A 1 92 ? 7.277 0.947 -24.078 1.00 79.69 92 GLY A C 1
ATOM 734 O O . GLY A 1 92 ? 7.187 0.187 -23.116 1.00 79.69 92 GLY A O 1
ATOM 735 N N . ILE A 1 93 ? 7.879 0.572 -25.210 1.00 75.88 93 ILE A N 1
ATOM 736 C CA . ILE A 1 93 ? 8.359 -0.800 -25.468 1.00 75.88 93 ILE A CA 1
ATOM 737 C C . ILE A 1 93 ? 9.561 -1.151 -24.573 1.00 75.88 93 ILE A C 1
ATOM 739 O O . ILE A 1 93 ? 9.685 -2.278 -24.085 1.00 75.88 93 ILE A O 1
ATOM 743 N N . LEU A 1 94 ? 10.444 -0.181 -24.318 1.00 82.88 94 LEU A N 1
ATOM 744 C CA . LEU A 1 94 ? 11.671 -0.384 -23.551 1.00 82.88 94 LEU A CA 1
ATOM 745 C C . LEU A 1 94 ? 11.532 0.132 -22.114 1.00 82.88 94 LEU A C 1
ATOM 747 O O . LEU A 1 94 ? 12.115 1.143 -21.735 1.00 82.88 94 LEU A O 1
ATOM 751 N N . VAL A 1 95 ? 10.774 -0.593 -21.291 1.00 85.25 95 VAL A N 1
ATOM 752 C CA . VAL A 1 95 ? 10.635 -0.247 -19.870 1.00 85.25 95 VAL A CA 1
ATOM 753 C C . VAL A 1 95 ? 11.895 -0.626 -19.075 1.00 85.25 95 VAL A C 1
ATOM 755 O O . VAL A 1 95 ? 12.249 -1.819 -19.065 1.00 85.25 95 VAL A O 1
ATOM 758 N N . PRO A 1 96 ? 12.525 0.314 -18.333 1.00 90.12 96 PRO A N 1
ATOM 759 C CA . PRO A 1 96 ? 13.702 0.023 -17.519 1.00 90.12 96 PRO A CA 1
ATOM 760 C C . PRO A 1 96 ? 13.444 -1.048 -16.446 1.00 90.12 96 PRO A C 1
ATOM 762 O O . PRO A 1 96 ? 12.391 -1.027 -15.800 1.00 90.12 96 PRO A O 1
ATOM 765 N N . PRO A 1 97 ? 14.417 -1.934 -16.148 1.00 90.75 97 PRO A N 1
ATOM 766 C CA . PRO A 1 97 ? 14.278 -2.961 -15.108 1.00 90.75 97 PRO A CA 1
ATOM 767 C C . PRO A 1 97 ? 13.927 -2.398 -13.722 1.00 90.75 97 PRO A C 1
ATOM 769 O O . PRO A 1 97 ? 13.181 -3.016 -12.958 1.00 90.75 97 PRO A O 1
ATOM 772 N N . ALA A 1 98 ? 14.430 -1.200 -13.408 1.00 91.38 98 ALA A N 1
ATOM 773 C CA . ALA A 1 98 ? 14.124 -0.496 -12.167 1.00 91.38 98 ALA A CA 1
ATOM 774 C C . ALA A 1 98 ? 12.638 -0.106 -12.072 1.00 91.38 98 ALA A C 1
ATOM 776 O O . ALA A 1 98 ? 12.054 -0.218 -10.995 1.00 91.38 98 ALA A O 1
ATOM 777 N N . LEU A 1 99 ? 11.998 0.258 -13.192 1.00 91.62 99 LEU A N 1
ATOM 778 C CA . LEU A 1 99 ? 10.572 0.586 -13.220 1.00 91.62 99 LEU A CA 1
ATOM 779 C C . LEU A 1 99 ? 9.708 -0.668 -13.034 1.00 91.62 99 LEU A C 1
ATOM 781 O O . LEU A 1 99 ? 8.774 -0.648 -12.235 1.00 91.62 99 LEU A O 1
ATOM 785 N N . ARG A 1 100 ? 10.080 -1.791 -13.667 1.00 92.06 100 ARG A N 1
ATOM 786 C CA . ARG A 1 100 ? 9.411 -3.091 -13.439 1.00 92.06 100 ARG A CA 1
ATOM 787 C C . ARG A 1 100 ? 9.529 -3.524 -11.981 1.00 92.06 100 ARG A C 1
ATOM 789 O O . ARG A 1 100 ? 8.552 -3.916 -11.354 1.00 92.06 100 ARG A O 1
ATOM 796 N N . SER A 1 101 ? 10.722 -3.367 -11.407 1.00 93.69 101 SER A N 1
ATOM 797 C CA . SER A 1 101 ? 10.971 -3.649 -9.991 1.00 93.69 101 SER A CA 1
ATOM 798 C C . SER A 1 101 ? 10.137 -2.759 -9.069 1.00 93.69 101 SER A C 1
ATOM 800 O O . SER A 1 101 ? 9.632 -3.237 -8.053 1.00 93.69 101 SER A O 1
ATOM 802 N N . ALA A 1 102 ? 9.981 -1.474 -9.405 1.00 93.56 102 ALA A N 1
ATOM 803 C CA . ALA A 1 102 ? 9.122 -0.559 -8.664 1.00 93.56 102 ALA A CA 1
ATOM 804 C C . ALA A 1 102 ? 7.660 -1.019 -8.710 1.00 93.56 102 ALA A C 1
ATOM 806 O O . ALA A 1 102 ? 7.042 -1.155 -7.654 1.00 93.56 102 ALA A O 1
ATOM 807 N N . GLN A 1 103 ? 7.145 -1.344 -9.902 1.00 92.00 103 GLN A N 1
ATOM 808 C CA . GLN A 1 103 ? 5.787 -1.855 -10.080 1.00 92.00 103 GLN A CA 1
ATOM 809 C C . GLN A 1 103 ? 5.550 -3.106 -9.226 1.00 92.00 103 GLN A C 1
ATOM 811 O O . GLN A 1 103 ? 4.654 -3.091 -8.387 1.00 92.00 103 GLN A O 1
ATOM 816 N N . SER A 1 104 ? 6.385 -4.145 -9.340 1.00 92.25 104 SER A N 1
ATOM 817 C CA . SER A 1 104 ? 6.227 -5.379 -8.554 1.00 92.25 104 SER A CA 1
ATOM 818 C C . SER A 1 104 ? 6.241 -5.125 -7.045 1.00 92.25 104 SER A C 1
ATOM 820 O O . SER A 1 104 ? 5.496 -5.749 -6.292 1.00 92.25 104 SER A O 1
ATOM 822 N N . ARG A 1 105 ? 7.067 -4.180 -6.574 1.00 93.56 105 ARG A N 1
ATOM 823 C CA . ARG A 1 105 ? 7.132 -3.812 -5.151 1.00 93.56 105 ARG A CA 1
ATOM 824 C C . ARG A 1 105 ? 5.859 -3.119 -4.674 1.00 93.56 105 ARG A C 1
ATOM 826 O O . ARG A 1 105 ? 5.403 -3.420 -3.572 1.00 93.56 105 ARG A O 1
ATOM 833 N N . PHE A 1 106 ? 5.299 -2.211 -5.473 1.00 92.00 106 PHE A N 1
ATOM 834 C CA . PHE A 1 106 ? 4.044 -1.537 -5.139 1.00 92.00 106 PHE A CA 1
ATOM 835 C C . PHE A 1 106 ? 2.853 -2.481 -5.213 1.00 92.00 106 PHE A C 1
ATOM 837 O O . PHE A 1 106 ? 2.040 -2.468 -4.295 1.00 92.00 106 PHE A O 1
ATOM 844 N N . VAL A 1 107 ? 2.807 -3.343 -6.232 1.00 91.00 107 VAL A N 1
ATOM 845 C CA . VAL A 1 107 ? 1.822 -4.421 -6.340 1.00 91.00 107 VAL A CA 1
ATOM 846 C C . VAL A 1 107 ? 1.841 -5.231 -5.050 1.00 91.00 107 VAL A C 1
ATOM 848 O O . VAL A 1 107 ? 0.896 -5.134 -4.281 1.00 91.00 107 VAL A O 1
ATOM 851 N N . ASN A 1 108 ? 2.956 -5.873 -4.698 1.00 91.50 108 ASN A N 1
ATOM 852 C CA . ASN A 1 108 ? 3.042 -6.690 -3.481 1.00 91.50 108 ASN A CA 1
ATOM 853 C C . ASN A 1 108 ? 2.650 -5.940 -2.193 1.00 91.50 108 ASN A C 1
ATOM 855 O O . ASN A 1 108 ? 2.131 -6.541 -1.252 1.00 91.50 108 ASN A O 1
ATOM 859 N N . ALA A 1 109 ? 2.904 -4.630 -2.120 1.00 91.62 109 ALA A N 1
ATOM 860 C CA . ALA A 1 109 ? 2.495 -3.827 -0.974 1.00 91.62 109 ALA A CA 1
ATOM 861 C C . ALA A 1 109 ? 0.967 -3.671 -0.890 1.00 91.62 109 ALA A C 1
ATOM 863 O O . ALA A 1 109 ? 0.420 -3.820 0.206 1.00 91.62 109 ALA A O 1
ATOM 864 N N . VAL A 1 110 ? 0.307 -3.397 -2.021 1.00 90.38 110 VAL A N 1
ATOM 865 C CA . VAL A 1 110 ? -1.154 -3.258 -2.147 1.00 90.38 110 VAL A CA 1
ATOM 866 C C . VAL A 1 110 ? -1.857 -4.612 -2.034 1.00 90.38 110 VAL A C 1
ATOM 868 O O . VAL A 1 110 ? -2.917 -4.677 -1.427 1.00 90.38 110 VAL A O 1
ATOM 871 N N . GLU A 1 111 ? -1.247 -5.694 -2.527 1.00 89.19 111 GLU A N 1
ATOM 872 C CA . GLU A 1 111 ? -1.822 -7.046 -2.446 1.00 89.19 111 GLU A CA 1
ATOM 873 C C . GLU A 1 111 ? -1.635 -7.698 -1.071 1.00 89.19 111 GLU A C 1
ATOM 875 O O . GLU A 1 111 ? -2.431 -8.544 -0.675 1.00 89.19 111 GLU A O 1
ATOM 880 N N . GLY A 1 112 ? -0.611 -7.298 -0.315 1.00 87.62 112 GLY A N 1
ATOM 881 C CA . GLY A 1 112 ? -0.286 -7.912 0.972 1.00 87.62 112 GLY A CA 1
ATOM 882 C C . GLY A 1 112 ? -0.426 -6.964 2.158 1.00 87.62 112 GLY A C 1
ATOM 883 O O . GLY A 1 112 ? -1.345 -7.057 2.971 1.00 87.62 112 GLY A O 1
ATOM 884 N N . SER A 1 113 ? 0.555 -6.075 2.314 1.00 90.00 113 SER A N 1
ATOM 885 C CA . SER A 1 113 ? 0.741 -5.329 3.565 1.00 90.00 113 SER A CA 1
ATOM 886 C C . SER A 1 113 ? -0.330 -4.271 3.835 1.00 90.00 113 SER A C 1
ATOM 888 O O . SER A 1 113 ? -0.735 -4.100 4.982 1.00 90.00 113 SER A O 1
ATOM 890 N N . ILE A 1 114 ? -0.789 -3.559 2.804 1.00 91.00 114 ILE A N 1
ATOM 891 C CA . ILE A 1 114 ? -1.668 -2.397 2.967 1.00 91.00 114 ILE A CA 1
ATOM 892 C C . ILE A 1 114 ? -3.067 -2.813 3.455 1.00 91.00 114 ILE A C 1
ATOM 894 O O . ILE A 1 114 ? -3.484 -2.285 4.486 1.00 91.00 114 ILE A O 1
ATOM 898 N N . PRO A 1 115 ? -3.770 -3.784 2.831 1.00 90.94 115 PRO A N 1
ATOM 899 C CA . PRO A 1 115 ? -5.084 -4.221 3.307 1.00 90.94 115 PRO A CA 1
ATOM 900 C C . PRO A 1 115 ? -5.034 -4.785 4.729 1.00 90.94 115 PRO A C 1
ATOM 902 O O . PRO A 1 115 ? -5.933 -4.536 5.532 1.00 90.94 115 PRO A O 1
ATOM 905 N N . ARG A 1 116 ? -3.949 -5.491 5.078 1.00 90.19 116 ARG A N 1
ATOM 906 C CA . ARG A 1 116 ? -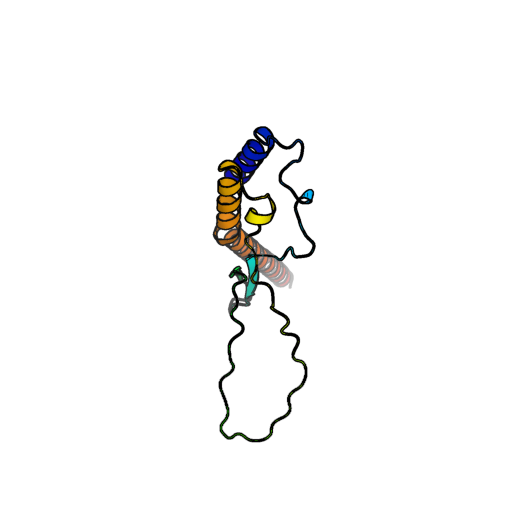3.747 -6.031 6.427 1.00 90.19 116 ARG A CA 1
ATOM 907 C C . ARG A 1 116 ? -3.619 -4.925 7.473 1.00 90.19 116 ARG A C 1
ATOM 909 O O . ARG A 1 116 ? -4.293 -4.984 8.495 1.00 90.19 116 ARG A O 1
ATOM 916 N N . VAL A 1 117 ? -2.778 -3.920 7.221 1.00 92.62 117 VAL A N 1
ATOM 917 C CA . VAL A 1 117 ? -2.602 -2.786 8.145 1.00 92.62 117 VAL A CA 1
ATOM 918 C C . VAL A 1 117 ? -3.883 -1.958 8.242 1.00 92.62 117 VAL A C 1
ATOM 920 O O . VAL A 1 117 ? -4.262 -1.569 9.340 1.00 92.62 117 VAL A O 1
ATOM 923 N N . ALA A 1 118 ? -4.579 -1.734 7.125 1.00 91.50 118 ALA A N 1
ATOM 924 C CA . ALA A 1 118 ? -5.858 -1.025 7.113 1.00 91.50 118 ALA A CA 1
ATOM 925 C C . ALA A 1 118 ? -6.934 -1.756 7.933 1.00 91.50 118 ALA A C 1
ATOM 927 O O . ALA A 1 118 ? -7.661 -1.125 8.698 1.00 91.50 118 ALA A O 1
ATOM 928 N N . THR A 1 119 ? -6.997 -3.086 7.812 1.00 90.69 119 THR A N 1
ATOM 929 C CA . THR A 1 119 ? -7.903 -3.928 8.607 1.00 90.69 119 THR A CA 1
ATOM 930 C C . THR A 1 119 ? -7.581 -3.806 10.094 1.00 90.69 119 THR A C 1
ATOM 932 O O . THR A 1 119 ? -8.453 -3.432 10.870 1.00 90.69 119 THR A O 1
ATOM 935 N N . LEU A 1 120 ? -6.315 -3.997 10.476 1.00 92.44 120 LEU A N 1
ATOM 936 C CA . LEU A 1 120 ? -5.887 -3.896 11.872 1.00 92.44 120 LEU A CA 1
ATOM 937 C C . LEU A 1 120 ? -6.160 -2.507 12.472 1.00 92.44 120 LEU A C 1
ATOM 939 O O . LEU A 1 120 ? -6.645 -2.391 13.592 1.00 92.44 120 LEU A O 1
ATOM 943 N N . ALA A 1 121 ? -5.875 -1.435 11.729 1.00 93.31 121 ALA A N 1
ATOM 944 C CA . ALA A 1 121 ? -6.135 -0.072 12.190 1.00 93.31 121 ALA A CA 1
ATOM 945 C C . ALA A 1 121 ? -7.631 0.173 12.454 1.00 93.31 121 ALA A C 1
ATOM 947 O O . ALA A 1 121 ? -7.990 0.899 13.382 1.00 93.31 121 ALA A O 1
ATOM 948 N N . LYS A 1 122 ? -8.508 -0.443 11.655 1.00 90.38 122 LYS A N 1
ATOM 949 C CA . LYS A 1 122 ? -9.955 -0.380 11.858 1.00 90.38 122 LYS A CA 1
ATOM 950 C C . LYS A 1 122 ? -10.390 -1.172 13.090 1.00 90.38 122 LYS A C 1
ATOM 952 O O . LYS A 1 122 ? -11.150 -0.634 13.886 1.00 90.38 122 LYS A O 1
ATOM 957 N N . GLU A 1 123 ? -9.882 -2.392 13.262 1.00 90.81 123 GLU A N 1
ATOM 958 C CA . GLU A 1 123 ? -10.136 -3.228 14.447 1.00 90.81 123 GLU A CA 1
ATOM 959 C C . GLU A 1 123 ? -9.767 -2.482 15.738 1.00 90.81 123 GLU A C 1
ATOM 961 O O . GLU A 1 123 ? -10.588 -2.362 16.646 1.00 90.81 123 GLU A O 1
ATOM 966 N N . LEU A 1 124 ? -8.570 -1.886 15.785 1.00 94.69 124 LEU A N 1
ATOM 967 C CA . LEU A 1 124 ? -8.115 -1.102 16.937 1.00 94.69 124 LEU A CA 1
ATOM 968 C C . LEU A 1 124 ? -9.053 0.067 17.248 1.00 94.69 124 LEU A C 1
ATOM 970 O O . LEU A 1 124 ? -9.404 0.287 18.405 1.00 94.69 124 LEU A O 1
ATOM 974 N N . ARG A 1 125 ? -9.510 0.786 16.220 1.00 93.31 125 ARG A N 1
ATOM 975 C CA . ARG A 1 125 ? -10.433 1.911 16.395 1.00 93.31 125 ARG A CA 1
ATOM 976 C C . ARG A 1 125 ? -11.787 1.474 16.955 1.00 93.31 125 ARG A C 1
ATOM 978 O O . ARG A 1 125 ? -12.370 2.200 17.758 1.00 93.31 125 ARG A O 1
ATOM 985 N N . THR A 1 126 ? -12.295 0.315 16.540 1.00 91.38 126 THR A N 1
ATOM 986 C CA . THR A 1 126 ? -13.535 -0.250 17.094 1.00 91.38 126 THR A CA 1
ATOM 987 C C . THR A 1 126 ? -13.367 -0.550 18.582 1.00 91.38 126 THR A C 1
ATOM 989 O O . THR A 1 126 ? -14.158 -0.071 19.397 1.00 91.38 126 THR A O 1
ATOM 992 N N . ILE A 1 127 ? -12.274 -1.224 18.950 1.00 93.94 127 ILE A N 1
ATOM 993 C CA . ILE A 1 127 ? -11.955 -1.554 20.345 1.00 93.94 127 ILE A CA 1
ATOM 994 C C . ILE A 1 127 ? -11.814 -0.283 21.200 1.00 93.94 127 ILE A C 1
ATOM 996 O O . ILE A 1 127 ? -12.346 -0.207 22.308 1.00 93.94 127 ILE A O 1
ATOM 1000 N N . GLU A 1 128 ? -11.146 0.759 20.695 1.00 96.06 128 GLU A N 1
ATOM 1001 C CA . GLU A 1 128 ? -11.018 2.044 21.399 1.00 96.06 128 GLU A CA 1
ATOM 1002 C C . GLU A 1 128 ? -12.381 2.678 21.718 1.00 96.06 128 GLU A C 1
ATOM 1004 O O . GLU A 1 128 ? -12.593 3.203 22.819 1.00 96.06 128 GLU A O 1
ATOM 1009 N N . ILE A 1 129 ? -13.327 2.609 20.777 1.00 95.19 129 ILE A N 1
ATOM 1010 C CA . ILE A 1 129 ? -14.689 3.121 20.962 1.00 95.19 129 ILE A CA 1
ATOM 1011 C C . ILE A 1 129 ? -15.421 2.319 22.042 1.00 95.19 129 ILE A C 1
ATOM 1013 O O . ILE A 1 129 ? -16.060 2.918 22.914 1.00 95.19 129 ILE A O 1
ATOM 1017 N N . GLU A 1 130 ? -15.325 0.992 22.016 1.00 94.44 130 GLU A N 1
ATOM 1018 C CA . GLU A 1 130 ? -15.953 0.108 23.002 1.00 94.44 130 GLU A CA 1
ATOM 1019 C C . GLU A 1 130 ? -15.419 0.349 24.412 1.00 94.44 130 GLU A C 1
ATOM 1021 O O . GLU A 1 130 ? -16.203 0.564 25.340 1.00 94.44 130 GLU A O 1
ATOM 1026 N N . ILE A 1 131 ? -14.095 0.440 24.566 1.00 96.88 131 ILE A N 1
ATOM 1027 C CA . ILE A 1 131 ? -13.453 0.792 25.837 1.00 96.88 131 ILE A CA 1
ATOM 1028 C C . ILE A 1 131 ? -13.964 2.151 26.325 1.00 96.88 131 ILE A C 1
ATOM 1030 O O . ILE A 1 131 ? -14.305 2.317 27.500 1.00 96.88 131 ILE A O 1
ATOM 1034 N N . GLY A 1 132 ? -14.053 3.136 25.427 1.00 96.62 132 GLY A N 1
ATOM 1035 C CA . GLY A 1 132 ? -14.586 4.457 25.742 1.00 96.62 132 GLY A CA 1
ATOM 1036 C C . GLY A 1 132 ? -16.035 4.414 26.241 1.00 96.62 132 GLY A C 1
ATOM 1037 O O . GLY A 1 132 ? -16.377 5.109 27.202 1.00 96.62 132 GLY A O 1
ATOM 1038 N N . ARG A 1 133 ? -16.889 3.588 25.626 1.00 96.12 133 ARG A N 1
ATOM 1039 C CA . ARG A 1 133 ? -18.291 3.390 26.033 1.00 96.12 133 ARG A CA 1
ATOM 1040 C C . ARG A 1 133 ? -18.394 2.678 27.381 1.00 96.12 133 ARG A C 1
ATOM 1042 O O . ARG A 1 133 ? -19.098 3.174 28.259 1.00 96.12 133 ARG A O 1
ATOM 1049 N N . ALA A 1 134 ? -17.648 1.593 27.578 1.00 96.62 134 ALA A N 1
ATOM 1050 C CA . ALA A 1 134 ? -17.625 0.836 28.828 1.00 96.62 134 ALA A CA 1
ATOM 1051 C C . ALA A 1 134 ? -17.185 1.712 30.012 1.00 96.62 134 ALA A C 1
ATOM 1053 O O . ALA A 1 134 ? -17.862 1.768 31.037 1.00 96.62 134 ALA A O 1
ATOM 1054 N N . ARG A 1 135 ? -16.115 2.503 29.843 1.00 96.44 135 ARG A N 1
ATOM 1055 C CA . ARG A 1 135 ? -15.647 3.455 30.868 1.00 96.44 135 ARG A CA 1
ATOM 1056 C C . ARG A 1 135 ? -16.704 4.500 31.229 1.00 96.44 135 ARG A C 1
ATOM 1058 O O . ARG A 1 135 ? -16.850 4.848 32.400 1.00 96.44 135 ARG A O 1
ATOM 1065 N N . LYS A 1 136 ? -17.453 5.009 30.243 1.00 96.12 136 LYS A N 1
ATOM 1066 C CA . LYS A 1 136 ? -18.561 5.947 30.492 1.00 96.12 136 LYS A CA 1
ATOM 1067 C C . LYS A 1 136 ? -19.710 5.284 31.255 1.00 96.12 136 LYS A C 1
ATOM 1069 O O . LYS A 1 136 ? -20.282 5.932 32.127 1.00 96.12 136 LYS A O 1
ATOM 1074 N N . ALA A 1 137 ? -20.033 4.030 30.940 1.00 95.38 137 ALA A N 1
ATOM 1075 C CA . ALA A 1 137 ? -21.087 3.277 31.616 1.00 95.38 137 ALA A CA 1
ATOM 1076 C C . ALA A 1 137 ? -20.743 3.013 33.090 1.00 95.38 137 ALA A C 1
ATOM 1078 O O . ALA A 1 137 ? -21.550 3.338 33.956 1.00 95.38 137 ALA A O 1
ATOM 1079 N N . ILE A 1 138 ? -19.521 2.546 33.376 1.00 95.81 138 ILE A N 1
ATOM 1080 C CA . ILE A 1 138 ? -19.028 2.328 34.748 1.00 95.81 138 ILE A CA 1
ATOM 1081 C C . ILE A 1 138 ? -19.126 3.624 35.563 1.00 95.81 138 ILE A C 1
ATOM 1083 O O . ILE A 1 138 ? -19.758 3.655 36.611 1.00 95.81 138 ILE A O 1
ATOM 1087 N N . LYS A 1 139 ? -18.629 4.743 35.018 1.00 96.00 139 LYS A N 1
ATOM 1088 C CA . LYS A 1 139 ? -18.700 6.054 35.687 1.00 96.00 139 LYS A CA 1
ATOM 1089 C C . LYS A 1 139 ? -20.133 6.525 35.975 1.00 96.00 139 LYS A C 1
ATOM 1091 O O . LYS A 1 139 ? -20.331 7.354 36.860 1.00 96.00 139 LYS A O 1
ATOM 1096 N N . LYS A 1 140 ? -21.117 6.092 35.182 1.00 94.62 140 LYS A N 1
ATOM 1097 C CA . LYS A 1 140 ? -22.529 6.438 35.392 1.00 94.62 140 LYS A CA 1
ATOM 1098 C C . LYS A 1 140 ? -23.137 5.607 36.522 1.00 94.62 140 LYS A C 1
ATOM 1100 O O . LYS A 1 140 ? -23.913 6.161 37.289 1.00 94.62 140 LYS A O 1
ATOM 1105 N N . LEU A 1 141 ? -22.770 4.329 36.613 1.00 92.81 141 LEU A N 1
ATOM 1106 C CA . LEU A 1 141 ? -23.209 3.421 37.673 1.00 92.81 141 LEU A CA 1
ATOM 1107 C C . LEU A 1 141 ? -22.602 3.795 39.030 1.00 92.81 141 LEU A C 1
ATOM 1109 O O . LEU A 1 141 ? -23.331 3.825 40.004 1.00 92.81 141 LEU A O 1
ATOM 1113 N N . ASP A 1 142 ? -21.332 4.203 39.079 1.00 89.00 142 ASP A N 1
ATOM 1114 C CA . ASP A 1 142 ? -20.681 4.662 40.323 1.00 89.00 142 ASP A CA 1
ATOM 1115 C C . ASP A 1 142 ? -21.249 5.985 40.880 1.00 89.00 142 ASP A C 1
ATOM 1117 O O . ASP A 1 142 ? -20.901 6.407 41.981 1.00 89.00 142 ASP A O 1
ATOM 1121 N N . LYS A 1 143 ? -22.059 6.702 40.092 1.00 77.31 143 LYS A N 1
ATOM 1122 C CA . LYS A 1 143 ? -22.656 7.996 40.465 1.00 77.31 143 LYS A CA 1
ATOM 1123 C C . LYS A 1 143 ? -24.136 7.910 40.849 1.00 77.31 143 LYS A C 1
ATOM 1125 O O . LYS A 1 143 ? -24.687 8.946 41.223 1.00 77.31 143 LYS A O 1
ATOM 1130 N N . GLY A 1 144 ? -24.772 6.752 40.672 1.00 59.72 144 GLY A N 1
ATOM 1131 C CA . GLY A 1 144 ? -26.151 6.482 41.090 1.00 59.72 144 GLY A CA 1
ATOM 1132 C C . GLY A 1 144 ? -26.165 5.686 42.380 1.00 59.72 144 GLY A C 1
ATOM 1133 O O . GLY A 1 144 ? -27.085 5.938 43.183 1.00 59.72 144 GLY A O 1
#

pLDDT: mean 76.48, std 19.67, range [29.28, 96.88]

Organism: NCBI:txid1048955